Protein AF-A0A528UYZ4-F1 (afdb_monomer_lite)

Secondary structure (DSSP, 8-state):
-TTS--HHHHHHHHHS-SSEEEEEEEE---TTHHHHS---S-EEEEEEEEE-SS-EEEEEEEE-GGGGGG-HHHH-

Sequence (76 aa):
GMSDMTVLDYAMMVEDTHVDTKVIEYRRRGPDSFITGKGQGELIAVALTDKMADGLSMVYSYFNPDFEDRSLGTFM

Structure (mmCIF, N/CA/C/O backbone):
data_AF-A0A528UYZ4-F1
#
_entry.id   AF-A0A528UYZ4-F1
#
loop_
_atom_site.group_PDB
_atom_site.id
_atom_site.type_symbol
_atom_site.label_atom_id
_atom_site.label_alt_id
_atom_site.label_comp_id
_atom_site.label_asym_id
_atom_site.label_entity_id
_atom_site.label_seq_id
_atom_site.pdbx_PDB_ins_code
_atom_site.Cartn_x
_atom_site.Cartn_y
_atom_site.Cartn_z
_atom_site.occupancy
_atom_site.B_iso_or_equiv
_atom_site.auth_seq_id
_atom_site.auth_comp_id
_atom_site.auth_asym_id
_atom_site.auth_atom_id
_atom_site.pdbx_PDB_model_num
ATOM 1 N N . GLY A 1 1 ? -11.573 -7.306 -15.177 1.00 46.09 1 GLY A N 1
ATOM 2 C CA . GLY A 1 1 ? -11.426 -6.340 -14.062 1.00 46.09 1 GLY A CA 1
ATOM 3 C C . GLY A 1 1 ? -10.779 -7.072 -12.906 1.00 46.09 1 GLY A C 1
ATOM 4 O O . GLY A 1 1 ? -10.901 -8.284 -12.898 1.00 46.09 1 GLY A O 1
ATOM 5 N N . MET A 1 2 ? -10.084 -6.390 -11.985 1.00 53.53 2 MET A N 1
ATOM 6 C CA . MET A 1 2 ? -9.179 -6.955 -10.948 1.00 53.53 2 MET A CA 1
ATOM 7 C C . MET A 1 2 ? -9.764 -8.011 -9.975 1.00 53.53 2 MET A C 1
ATOM 9 O O . MET A 1 2 ? -9.131 -8.364 -8.991 1.00 53.53 2 MET A O 1
ATOM 13 N N . SER A 1 3 ? -10.952 -8.543 -10.231 1.00 54.38 3 SER A N 1
ATOM 14 C CA . SER A 1 3 ? -11.517 -9.714 -9.560 1.00 54.38 3 SER A CA 1
ATOM 15 C C . SER A 1 3 ? -10.837 -11.029 -9.977 1.00 54.38 3 SER A C 1
ATOM 17 O O . SER A 1 3 ? -10.929 -12.007 -9.246 1.00 54.38 3 SER A O 1
ATOM 19 N N . ASP A 1 4 ? -10.151 -11.042 -11.129 1.00 61.34 4 ASP A N 1
ATOM 20 C CA . ASP A 1 4 ? -9.622 -12.261 -11.763 1.00 61.34 4 ASP A CA 1
ATOM 21 C C . ASP A 1 4 ? -8.097 -12.460 -11.604 1.00 61.34 4 ASP A C 1
ATOM 23 O O . ASP A 1 4 ? -7.544 -13.386 -12.194 1.00 61.34 4 ASP A O 1
ATOM 27 N N . MET A 1 5 ? -7.388 -11.599 -10.856 1.00 65.44 5 MET A N 1
ATOM 28 C CA . MET A 1 5 ? -5.925 -11.712 -10.717 1.00 65.44 5 MET A CA 1
ATOM 29 C C . MET A 1 5 ? -5.525 -12.850 -9.781 1.00 65.44 5 MET A C 1
ATOM 31 O O . MET A 1 5 ? -5.991 -12.947 -8.644 1.00 65.44 5 MET A O 1
ATOM 35 N N . THR A 1 6 ? -4.605 -13.689 -10.251 1.00 71.75 6 THR A N 1
ATOM 36 C CA . THR A 1 6 ? -4.067 -14.794 -9.464 1.00 71.75 6 THR A CA 1
ATOM 37 C C . THR A 1 6 ? -2.855 -14.353 -8.643 1.00 71.75 6 THR A C 1
ATOM 39 O O . THR A 1 6 ? -2.202 -13.348 -8.925 1.00 71.75 6 THR A O 1
ATOM 42 N N . VAL A 1 7 ? -2.507 -15.144 -7.627 1.00 69.44 7 VAL A N 1
ATOM 43 C CA . VAL A 1 7 ? -1.298 -14.924 -6.812 1.00 69.44 7 VAL A CA 1
ATOM 44 C C . VAL A 1 7 ? -0.023 -14.916 -7.671 1.00 69.44 7 VAL A C 1
ATOM 46 O O . VAL A 1 7 ? 0.916 -14.189 -7.358 1.00 69.44 7 VAL A O 1
ATOM 49 N N . LEU A 1 8 ? 0.005 -15.680 -8.770 1.00 66.38 8 LEU A N 1
ATOM 50 C CA . LEU A 1 8 ? 1.131 -15.696 -9.708 1.00 66.38 8 LEU A CA 1
ATOM 51 C C . LEU A 1 8 ? 1.259 -14.388 -10.495 1.00 66.38 8 LEU A C 1
ATOM 53 O O . LEU A 1 8 ? 2.375 -13.913 -10.679 1.00 66.38 8 LEU A O 1
ATOM 57 N N . ASP A 1 9 ? 0.146 -13.774 -10.900 1.00 69.81 9 ASP A N 1
ATOM 58 C CA . ASP A 1 9 ? 0.176 -12.483 -11.600 1.00 69.81 9 ASP A CA 1
ATOM 59 C C . ASP A 1 9 ? 0.723 -11.376 -10.688 1.00 69.81 9 ASP A C 1
ATOM 61 O O . ASP A 1 9 ? 1.517 -10.541 -11.118 1.00 69.81 9 ASP A O 1
ATOM 65 N N . TYR A 1 10 ? 0.359 -11.413 -9.400 1.00 68.56 10 TYR A N 1
ATOM 66 C CA . TYR A 1 10 ? 0.914 -10.511 -8.390 1.00 68.56 10 TYR A CA 1
ATOM 67 C C . TYR A 1 10 ? 2.416 -10.745 -8.167 1.00 68.56 10 TYR A C 1
ATOM 69 O O . TYR A 1 10 ? 3.180 -9.785 -8.099 1.00 68.56 10 TYR A O 1
ATOM 77 N N . ALA A 1 11 ? 2.858 -12.005 -8.093 1.00 70.06 11 ALA A N 1
ATOM 78 C CA . ALA A 1 11 ? 4.272 -12.338 -7.926 1.00 70.06 11 ALA A CA 1
ATOM 79 C C . ALA A 1 11 ? 5.125 -11.858 -9.113 1.00 70.06 11 ALA A C 1
ATOM 81 O O . ALA A 1 11 ? 6.177 -11.261 -8.899 1.00 70.06 11 ALA A O 1
ATOM 82 N N . MET A 1 12 ? 4.646 -12.027 -10.351 1.00 70.88 12 MET A N 1
ATOM 83 C CA . MET A 1 12 ? 5.359 -11.534 -11.535 1.00 70.88 12 MET A CA 1
ATOM 84 C C . MET A 1 12 ? 5.488 -10.007 -11.551 1.00 70.88 12 MET A C 1
ATOM 86 O O . MET A 1 12 ? 6.532 -9.500 -11.940 1.00 70.88 12 MET A O 1
ATOM 90 N N . MET A 1 13 ? 4.484 -9.262 -11.077 1.00 69.50 13 MET A N 1
ATOM 91 C CA . MET A 1 13 ? 4.599 -7.800 -10.950 1.00 69.50 13 MET A CA 1
ATOM 92 C C . MET A 1 13 ? 5.667 -7.366 -9.939 1.00 69.50 13 MET A C 1
ATOM 94 O O . MET A 1 13 ? 6.254 -6.298 -10.091 1.00 69.50 13 MET A O 1
ATOM 98 N N . VAL A 1 14 ? 5.915 -8.177 -8.907 1.00 64.19 14 VAL A N 1
ATOM 99 C CA . VAL A 1 14 ? 6.957 -7.914 -7.906 1.00 64.19 14 VAL A CA 1
ATOM 100 C C . VAL A 1 14 ? 8.344 -8.306 -8.427 1.00 64.19 14 VAL A C 1
ATOM 102 O O . VAL A 1 14 ? 9.317 -7.615 -8.132 1.00 64.19 14 VAL A O 1
ATOM 105 N N . GLU A 1 15 ? 8.451 -9.405 -9.177 1.00 64.62 15 GLU A N 1
ATOM 106 C CA . GLU A 1 15 ? 9.736 -9.973 -9.611 1.00 64.62 15 GLU A CA 1
ATOM 107 C C . GLU A 1 15 ? 10.246 -9.429 -10.958 1.00 64.62 15 GLU A C 1
ATOM 109 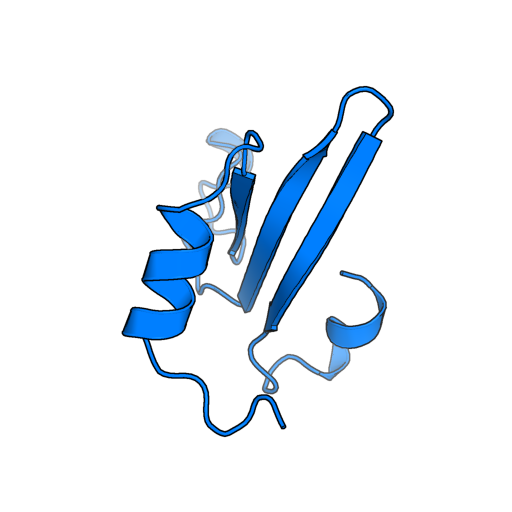O O . GLU A 1 15 ? 11.459 -9.317 -11.132 1.00 64.62 15 GLU A O 1
ATOM 114 N N . ASP A 1 16 ? 9.361 -9.065 -11.894 1.00 60.50 16 ASP A N 1
ATOM 115 C CA . ASP A 1 16 ? 9.711 -8.718 -13.284 1.00 60.50 16 ASP A CA 1
ATOM 116 C C . ASP A 1 16 ? 9.511 -7.224 -13.596 1.00 60.50 16 ASP A C 1
ATOM 118 O O . ASP A 1 16 ? 8.860 -6.818 -14.561 1.00 60.50 16 ASP A O 1
ATOM 122 N N . THR A 1 17 ? 10.067 -6.368 -12.738 1.00 58.78 17 THR A N 1
ATOM 123 C CA . THR A 1 17 ? 10.042 -4.910 -12.897 1.00 58.78 17 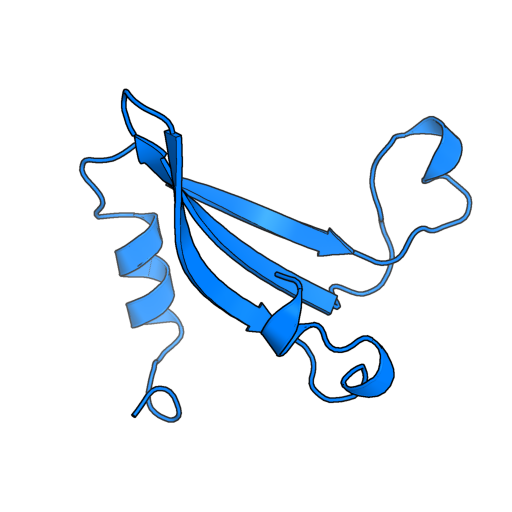THR A CA 1
ATOM 124 C C . THR A 1 17 ? 11.463 -4.364 -13.020 1.00 58.78 17 THR A C 1
ATOM 126 O O . THR A 1 17 ? 12.343 -4.633 -12.206 1.00 58.78 17 THR A O 1
ATOM 129 N N . HIS A 1 18 ? 11.705 -3.569 -14.069 1.00 63.50 18 HIS A N 1
ATOM 130 C CA . HIS A 1 18 ? 12.976 -2.860 -14.287 1.00 63.50 18 HIS A CA 1
ATOM 131 C C . HIS A 1 18 ? 13.129 -1.634 -13.364 1.00 63.50 18 HIS A C 1
ATOM 133 O O . HIS A 1 18 ? 14.092 -0.872 -13.487 1.00 63.50 18 HIS A O 1
ATOM 139 N N . VAL A 1 19 ? 12.162 -1.419 -12.468 1.00 68.88 19 VAL A N 1
ATOM 140 C CA . VAL A 1 19 ? 12.063 -0.285 -11.551 1.00 68.88 19 VAL A CA 1
ATOM 141 C C . VAL A 1 19 ? 12.195 -0.804 -10.116 1.00 68.88 19 VAL A C 1
ATOM 143 O O . VAL A 1 19 ? 11.674 -1.867 -9.785 1.00 68.88 19 VAL A O 1
ATOM 146 N N . ASP A 1 20 ? 12.898 -0.066 -9.246 1.00 78.12 20 ASP A N 1
ATOM 147 C CA . ASP A 1 20 ? 13.021 -0.400 -7.814 1.00 78.12 20 ASP A CA 1
ATOM 148 C C . ASP A 1 20 ? 11.633 -0.350 -7.160 1.00 78.12 20 ASP A C 1
ATOM 150 O O . ASP A 1 20 ? 11.122 0.720 -6.822 1.00 78.12 20 ASP A O 1
ATOM 154 N N . THR A 1 21 ? 11.011 -1.521 -7.045 1.00 83.25 21 THR A N 1
ATOM 155 C CA . THR A 1 21 ? 9.622 -1.686 -6.626 1.00 83.25 21 THR A CA 1
ATOM 156 C C . THR A 1 21 ? 9.576 -2.202 -5.198 1.00 83.25 21 THR A C 1
ATOM 158 O O . THR A 1 21 ? 10.268 -3.152 -4.829 1.00 83.25 21 THR A O 1
ATOM 161 N N . LYS A 1 22 ? 8.758 -1.563 -4.363 1.00 85.75 22 LYS A N 1
ATOM 162 C CA . LYS A 1 22 ? 8.636 -1.873 -2.938 1.00 85.75 22 LYS A CA 1
ATOM 163 C C . LYS A 1 22 ? 7.222 -2.271 -2.580 1.00 85.75 22 LYS A C 1
ATOM 165 O O . LYS A 1 22 ? 6.259 -1.636 -2.996 1.00 85.75 22 LYS A O 1
ATOM 170 N N . VAL A 1 23 ? 7.122 -3.273 -1.717 1.00 88.44 23 VAL A N 1
ATOM 171 C CA . VAL A 1 23 ? 5.872 -3.643 -1.057 1.00 88.44 23 VAL A CA 1
ATOM 172 C C . VAL A 1 23 ? 5.795 -2.904 0.276 1.00 88.44 23 VAL A C 1
ATOM 174 O O . VAL A 1 23 ? 6.663 -3.058 1.138 1.00 88.44 23 VAL A O 1
ATOM 177 N N . ILE A 1 24 ? 4.761 -2.084 0.440 1.00 89.31 24 ILE A N 1
ATOM 178 C CA . ILE A 1 24 ? 4.468 -1.351 1.670 1.00 89.31 24 ILE A CA 1
ATOM 179 C C . ILE A 1 24 ? 3.266 -2.010 2.338 1.00 89.31 24 ILE A C 1
ATOM 181 O O . ILE A 1 24 ? 2.179 -2.058 1.770 1.00 89.31 24 ILE A O 1
ATOM 185 N N . GLU A 1 25 ? 3.461 -2.501 3.560 1.00 90.56 25 GLU A N 1
ATOM 186 C CA . GLU A 1 25 ? 2.414 -3.143 4.353 1.00 90.56 25 GLU A CA 1
ATOM 187 C C . GLU A 1 25 ? 1.848 -2.191 5.412 1.00 90.56 25 GLU A C 1
ATOM 189 O O . GLU A 1 25 ? 2.577 -1.649 6.248 1.00 90.56 25 GLU A O 1
ATOM 194 N N . TYR A 1 26 ? 0.523 -2.063 5.445 1.00 88.56 26 TYR A N 1
ATOM 195 C CA . TYR A 1 26 ? -0.200 -1.336 6.482 1.00 88.56 26 TYR A CA 1
ATOM 196 C C . TYR A 1 26 ? -0.741 -2.330 7.506 1.00 88.56 26 TYR A C 1
ATOM 198 O O . TYR A 1 26 ? -1.742 -3.011 7.279 1.00 88.56 26 TYR A O 1
ATOM 206 N N . ARG A 1 27 ? -0.067 -2.416 8.655 1.00 89.12 27 ARG A N 1
ATOM 207 C CA . ARG A 1 27 ? -0.431 -3.320 9.755 1.00 89.12 27 ARG A CA 1
ATOM 208 C C . ARG A 1 27 ? -0.949 -2.571 10.968 1.00 89.12 27 ARG A C 1
ATOM 210 O O . ARG A 1 27 ? -0.492 -1.467 11.279 1.00 89.12 27 ARG A O 1
ATOM 217 N N . ARG A 1 28 ? -1.851 -3.204 11.723 1.00 88.06 28 ARG A N 1
ATOM 218 C CA . ARG A 1 28 ? -2.274 -2.670 13.022 1.00 88.06 28 ARG A CA 1
ATOM 219 C C . ARG A 1 28 ? -1.099 -2.548 13.981 1.00 88.06 28 ARG A C 1
ATOM 221 O O . ARG A 1 28 ? -0.266 -3.448 14.114 1.00 88.06 28 ARG A O 1
ATOM 228 N N . ARG A 1 29 ? -1.072 -1.417 14.687 1.00 86.25 29 ARG A N 1
ATOM 229 C CA . ARG A 1 29 ? -0.157 -1.211 15.805 1.00 86.25 29 ARG A CA 1
ATOM 230 C C . ARG A 1 29 ? -0.523 -2.172 16.932 1.00 86.25 29 ARG A C 1
ATOM 232 O O . ARG A 1 29 ? -1.684 -2.248 17.324 1.00 86.25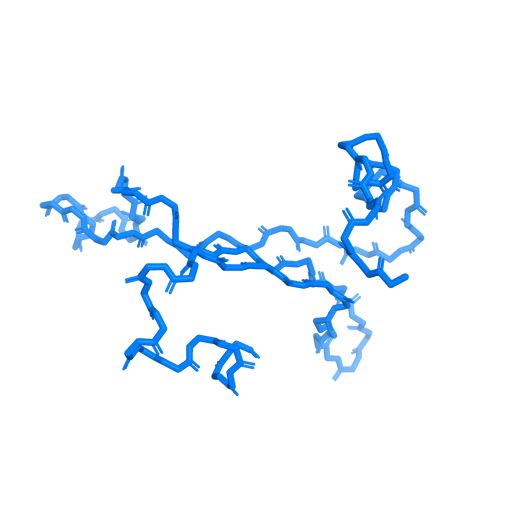 29 ARG A O 1
ATOM 239 N N . GLY A 1 30 ? 0.476 -2.895 17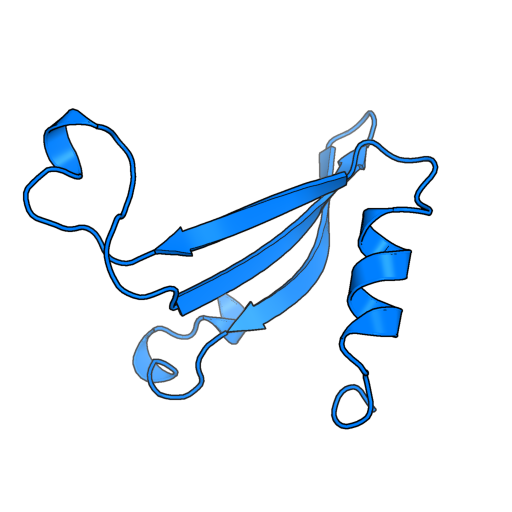.418 1.00 83.44 30 GLY A N 1
ATOM 240 C CA . GLY A 1 30 ? 0.417 -3.679 18.643 1.00 83.44 30 GLY A CA 1
ATOM 241 C C . GLY A 1 30 ? 1.109 -2.949 19.800 1.00 83.44 30 GLY A C 1
ATOM 242 O O . GLY A 1 30 ? 1.622 -1.842 19.607 1.00 83.44 30 GLY A O 1
ATOM 243 N N . PRO A 1 31 ? 1.161 -3.568 20.990 1.00 83.31 31 PRO A N 1
ATOM 244 C CA . PRO A 1 31 ? 1.793 -2.987 22.178 1.00 83.31 31 PRO A CA 1
ATOM 245 C C . PRO A 1 31 ? 3.236 -2.525 21.927 1.00 83.31 31 PRO A C 1
ATOM 247 O O . PRO A 1 31 ? 3.607 -1.409 22.284 1.00 83.31 31 PRO A O 1
ATOM 250 N N . ASP A 1 32 ? 4.012 -3.330 21.198 1.00 83.94 32 ASP A N 1
ATOM 251 C CA . ASP A 1 32 ? 5.432 -3.069 20.937 1.00 83.94 32 ASP A CA 1
ATOM 252 C C . ASP A 1 32 ? 5.681 -2.156 19.727 1.00 83.94 32 ASP A C 1
ATOM 254 O O . ASP A 1 32 ? 6.824 -1.805 19.420 1.00 83.94 32 ASP A O 1
ATOM 258 N N . SER A 1 33 ? 4.632 -1.739 19.009 1.00 85.00 33 SER A N 1
ATOM 259 C CA . SER A 1 33 ? 4.780 -0.898 17.815 1.00 85.00 33 SER A CA 1
ATOM 260 C C . SER A 1 33 ? 5.335 0.486 18.130 1.00 85.00 33 SER A C 1
ATOM 262 O O . SER A 1 33 ? 5.990 1.082 17.279 1.00 85.00 33 SER A O 1
ATOM 264 N N . PHE A 1 34 ? 5.117 0.987 19.348 1.00 78.19 34 PHE A N 1
ATOM 265 C CA . PHE A 1 34 ? 5.694 2.254 19.801 1.00 78.19 34 PHE A CA 1
ATOM 266 C C . PHE A 1 34 ? 7.216 2.186 19.974 1.00 78.19 34 PHE A C 1
ATOM 268 O O . PHE A 1 34 ? 7.885 3.203 19.834 1.00 78.19 34 PHE A O 1
ATOM 275 N N . ILE A 1 35 ? 7.757 0.997 20.247 1.00 85.31 35 ILE A N 1
ATOM 276 C CA . ILE A 1 35 ? 9.190 0.775 20.476 1.00 85.31 35 ILE A CA 1
ATOM 277 C C . ILE A 1 35 ? 9.876 0.357 19.173 1.00 85.31 35 ILE A C 1
ATOM 279 O O . ILE A 1 35 ? 10.955 0.837 18.842 1.00 85.31 35 ILE A O 1
ATOM 283 N N . THR A 1 36 ? 9.242 -0.536 18.414 1.00 84.00 36 THR A N 1
ATOM 284 C CA . THR A 1 36 ? 9.831 -1.142 17.209 1.00 84.00 36 THR A CA 1
ATOM 285 C C . THR A 1 36 ? 9.569 -0.347 15.931 1.00 84.00 36 THR A C 1
ATOM 287 O O . THR A 1 36 ? 10.181 -0.626 14.901 1.00 84.00 36 THR A O 1
ATOM 290 N N . GLY A 1 37 ? 8.620 0.595 15.960 1.00 80.44 37 GLY A N 1
ATOM 291 C CA . GLY A 1 37 ? 8.139 1.308 14.775 1.00 80.44 37 GLY A CA 1
ATOM 292 C C . GLY A 1 37 ? 7.371 0.428 13.781 1.00 80.44 37 GLY A C 1
ATOM 293 O O . GLY A 1 37 ? 6.964 0.918 12.731 1.00 80.44 37 GLY A O 1
ATOM 294 N N . LYS A 1 38 ? 7.153 -0.860 14.088 1.00 79.31 38 LYS A N 1
ATOM 295 C CA . LYS A 1 38 ? 6.497 -1.829 13.200 1.00 79.31 38 LYS A CA 1
ATOM 296 C C . LYS A 1 38 ? 5.174 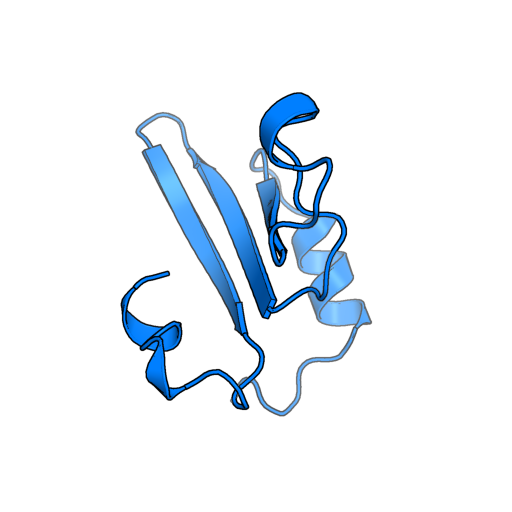-2.307 13.788 1.00 79.31 38 LYS A C 1
ATOM 298 O O . LYS A 1 38 ? 5.085 -2.643 14.969 1.00 79.31 38 LYS A O 1
ATOM 303 N N . GLY A 1 39 ? 4.136 -2.359 12.957 1.00 80.12 39 GLY A N 1
ATOM 304 C CA . GLY A 1 39 ? 2.893 -3.056 13.286 1.00 80.12 39 GLY A CA 1
ATOM 305 C C . GLY A 1 39 ? 3.102 -4.566 13.197 1.00 80.12 39 GLY A C 1
ATOM 306 O O . GLY A 1 39 ? 3.528 -5.046 12.153 1.00 80.12 39 GLY A O 1
ATOM 307 N N . GLN A 1 40 ? 2.817 -5.308 14.267 1.00 80.31 40 GLN A N 1
ATOM 308 C CA . GLN A 1 40 ? 2.754 -6.780 14.229 1.00 80.31 40 GLN A CA 1
ATOM 309 C C . GLN A 1 40 ? 1.315 -7.308 14.200 1.00 80.31 40 GLN A C 1
ATOM 311 O O . GLN A 1 40 ? 1.098 -8.515 14.159 1.00 80.31 40 GLN A O 1
ATOM 316 N N . GLY A 1 41 ? 0.327 -6.412 14.246 1.00 82.00 41 GLY A N 1
ATOM 317 C CA . GLY A 1 41 ? -1.073 -6.789 14.153 1.00 82.00 41 GLY A CA 1
ATOM 318 C C . GLY A 1 41 ? -1.484 -7.183 12.736 1.00 82.00 41 GLY A C 1
ATOM 319 O O . GLY A 1 41 ? -0.668 -7.296 11.816 1.00 82.00 41 GLY A O 1
ATOM 320 N N . GLU A 1 42 ? -2.791 -7.362 12.582 1.00 86.44 42 GLU A N 1
ATOM 321 C CA . GLU A 1 42 ? -3.444 -7.707 11.323 1.00 86.44 42 GLU A CA 1
ATOM 322 C C . GLU A 1 42 ? -2.986 -6.814 10.157 1.00 86.44 42 GLU A C 1
ATOM 324 O O . GLU A 1 42 ? -2.834 -5.594 10.316 1.00 86.44 42 GLU A O 1
ATOM 329 N N . LEU A 1 43 ? -2.756 -7.442 8.998 1.00 86.81 43 LEU A N 1
ATOM 330 C CA . LEU A 1 43 ? -2.475 -6.764 7.737 1.00 86.81 43 LEU A CA 1
ATOM 331 C C . LEU A 1 43 ? -3.783 -6.209 7.180 1.00 86.81 43 LEU A C 1
ATOM 333 O O . LEU A 1 43 ? -4.700 -6.963 6.874 1.00 86.81 43 LEU A O 1
ATOM 337 N N . ILE A 1 44 ? -3.861 -4.888 7.065 1.00 90.19 44 ILE A N 1
ATOM 338 C CA . ILE A 1 44 ? -5.081 -4.198 6.649 1.00 90.19 44 ILE A CA 1
ATOM 339 C C . ILE A 1 44 ? -5.023 -3.823 5.173 1.00 90.19 44 ILE A C 1
ATOM 341 O O . ILE A 1 44 ? -6.049 -3.829 4.502 1.00 90.19 44 ILE A O 1
ATOM 345 N N . ALA A 1 45 ? -3.844 -3.463 4.672 1.00 88.31 45 ALA A N 1
ATOM 346 C CA . ALA A 1 45 ? -3.670 -3.084 3.283 1.00 88.31 45 ALA A CA 1
ATOM 347 C C . ALA A 1 45 ? -2.223 -3.244 2.830 1.00 88.31 45 ALA A C 1
ATOM 349 O O . ALA A 1 45 ? -1.303 -3.308 3.652 1.00 88.31 45 ALA A O 1
ATOM 350 N N . VAL A 1 46 ? -2.036 -3.277 1.517 1.00 89.69 46 VAL A N 1
ATOM 351 C CA . VAL A 1 46 ? -0.731 -3.347 0.867 1.00 89.69 46 VAL A CA 1
ATOM 352 C C . VAL A 1 46 ? -0.718 -2.428 -0.344 1.00 89.69 46 VAL A C 1
ATOM 354 O O . VAL A 1 46 ? -1.689 -2.382 -1.098 1.00 89.69 46 VAL A O 1
ATOM 357 N N . ALA A 1 47 ? 0.405 -1.746 -0.544 1.00 89.94 47 ALA A N 1
ATOM 358 C CA . ALA A 1 47 ? 0.701 -0.988 -1.750 1.00 89.94 47 ALA A CA 1
ATOM 359 C C . ALA A 1 47 ? 1.984 -1.510 -2.407 1.00 89.94 47 ALA A C 1
ATOM 361 O O . ALA A 1 47 ? 2.995 -1.729 -1.736 1.00 89.94 47 ALA A O 1
ATOM 362 N N . LEU A 1 48 ? 1.939 -1.687 -3.723 1.00 88.75 48 LEU A N 1
ATOM 363 C CA . LEU A 1 48 ? 3.100 -1.863 -4.578 1.00 88.75 48 LEU A CA 1
ATOM 364 C C . LEU A 1 48 ? 3.497 -0.483 -5.101 1.00 88.75 48 LEU A C 1
ATOM 366 O O . LEU A 1 48 ? 2.690 0.220 -5.715 1.00 88.75 48 LEU A O 1
ATOM 370 N N . THR A 1 49 ? 4.710 -0.060 -4.771 1.00 87.00 49 THR A N 1
ATOM 371 C CA . THR A 1 49 ? 5.199 1.289 -5.042 1.00 87.00 49 THR A CA 1
ATOM 372 C C . THR A 1 49 ? 6.495 1.241 -5.823 1.00 87.00 49 THR A C 1
ATOM 374 O O . THR A 1 49 ? 7.507 0.747 -5.325 1.00 87.00 49 THR A O 1
ATOM 377 N N . ASP A 1 50 ? 6.475 1.847 -6.997 1.00 88.00 50 ASP A N 1
ATOM 378 C CA . ASP A 1 50 ? 7.634 2.000 -7.856 1.00 88.00 50 ASP A CA 1
ATOM 379 C C . ASP A 1 50 ? 8.380 3.270 -7.458 1.00 88.00 50 ASP A C 1
ATOM 381 O O . ASP A 1 50 ? 7.806 4.363 -7.363 1.00 88.00 50 ASP A O 1
ATOM 385 N N . LYS A 1 51 ? 9.683 3.139 -7.220 1.00 83.56 51 LYS A N 1
ATOM 386 C CA . LYS A 1 51 ? 10.558 4.278 -6.985 1.00 83.56 51 LYS A CA 1
ATOM 387 C C . LYS A 1 51 ? 11.103 4.787 -8.313 1.00 83.56 51 LYS A C 1
ATOM 389 O O . LYS A 1 51 ? 11.953 4.160 -8.943 1.00 83.56 51 LYS A O 1
ATOM 394 N N . MET A 1 52 ? 10.641 5.967 -8.697 1.00 84.75 52 MET A N 1
ATOM 395 C CA . MET A 1 52 ? 11.077 6.680 -9.891 1.00 84.75 52 MET A CA 1
ATOM 396 C C . MET A 1 52 ? 12.128 7.737 -9.517 1.00 84.75 52 MET A C 1
ATOM 398 O O . MET A 1 52 ? 12.376 8.013 -8.340 1.00 84.75 52 MET A O 1
ATOM 402 N N . ALA A 1 53 ? 12.798 8.319 -10.513 1.00 82.81 53 ALA A N 1
ATOM 403 C CA . ALA A 1 53 ? 13.842 9.322 -10.274 1.00 82.81 53 ALA A CA 1
ATOM 404 C C . ALA A 1 53 ? 13.299 10.614 -9.632 1.00 82.81 53 ALA A C 1
ATOM 406 O O . ALA A 1 53 ? 14.029 11.316 -8.934 1.00 82.81 53 ALA A O 1
ATOM 407 N N . ASP A 1 54 ? 12.026 10.913 -9.870 1.00 86.81 54 ASP A N 1
ATOM 408 C CA . ASP A 1 54 ? 11.322 12.134 -9.486 1.00 86.81 54 ASP A CA 1
ATOM 409 C C . ASP A 1 54 ? 10.253 11.916 -8.404 1.00 86.81 54 ASP A C 1
ATOM 411 O O . ASP A 1 54 ? 9.669 12.886 -7.920 1.00 86.81 54 ASP A O 1
ATOM 415 N N . GLY A 1 55 ? 10.013 10.675 -7.972 1.00 85.81 55 GLY A N 1
ATOM 416 C CA . GLY A 1 55 ? 8.981 10.402 -6.981 1.00 85.81 55 GLY A CA 1
ATOM 417 C C . GLY A 1 55 ? 8.681 8.929 -6.739 1.00 85.81 55 GLY A C 1
ATOM 418 O O . GLY A 1 55 ? 9.430 8.031 -7.124 1.00 85.81 55 GLY A O 1
ATOM 419 N N . LEU A 1 56 ? 7.568 8.699 -6.048 1.00 86.12 56 LEU A N 1
ATOM 420 C CA . LEU A 1 56 ? 7.007 7.379 -5.790 1.00 86.12 56 LEU A CA 1
ATOM 421 C C . LEU A 1 56 ? 5.690 7.257 -6.552 1.00 86.12 56 LEU A C 1
ATOM 423 O O . LEU A 1 56 ? 4.860 8.162 -6.482 1.00 86.12 56 LEU A O 1
ATOM 427 N N . SER A 1 57 ? 5.501 6.138 -7.243 1.00 85.50 57 SER A N 1
ATOM 428 C CA . SER A 1 57 ? 4.260 5.819 -7.942 1.00 85.50 57 SER A CA 1
ATOM 429 C C . SER A 1 57 ? 3.623 4.595 -7.301 1.00 85.50 57 SER A C 1
ATOM 431 O O . SER A 1 57 ? 4.235 3.530 -7.260 1.00 85.50 57 SER A O 1
ATOM 433 N N . MET A 1 58 ? 2.404 4.734 -6.782 1.00 85.19 58 MET A N 1
ATOM 434 C CA . MET A 1 58 ? 1.631 3.581 -6.328 1.00 85.19 58 MET A CA 1
ATOM 435 C C . MET A 1 58 ? 0.928 2.964 -7.535 1.00 85.19 58 MET A C 1
ATOM 437 O O . MET A 1 58 ? -0.025 3.530 -8.063 1.00 85.19 58 MET A O 1
ATOM 441 N N . VAL A 1 59 ? 1.423 1.814 -7.980 1.00 85.44 59 VAL A N 1
ATOM 442 C CA . VAL A 1 59 ? 0.950 1.158 -9.208 1.00 85.44 59 VAL A CA 1
ATOM 443 C C . VAL A 1 59 ? -0.139 0.127 -8.935 1.00 85.44 59 VAL A C 1
ATOM 445 O O . VAL A 1 59 ? -0.964 -0.153 -9.801 1.00 85.44 59 VAL A O 1
ATOM 448 N N . TYR A 1 60 ? -0.165 -0.417 -7.718 1.00 82.62 60 TYR A N 1
ATOM 449 C CA . TYR A 1 60 ? -1.164 -1.385 -7.291 1.00 82.62 60 TYR A CA 1
ATOM 450 C C . TYR A 1 60 ? -1.385 -1.291 -5.784 1.00 82.62 60 TYR A C 1
ATOM 452 O O . TYR A 1 60 ? -0.431 -1.137 -5.023 1.00 82.62 60 TYR A O 1
ATOM 460 N N . SER A 1 61 ? -2.627 -1.422 -5.330 1.00 84.19 61 SER A N 1
ATOM 461 C CA . SER A 1 61 ? -2.939 -1.531 -3.909 1.00 84.19 61 SER A CA 1
ATOM 462 C C . SER A 1 61 ? -4.193 -2.363 -3.682 1.00 84.19 61 SER A C 1
ATOM 464 O O . SER A 1 61 ? -5.070 -2.464 -4.539 1.00 84.19 61 SER A O 1
ATOM 466 N N . TYR A 1 62 ? -4.263 -2.992 -2.515 1.00 85.56 62 TYR A N 1
ATOM 467 C CA . TYR A 1 62 ? -5.459 -3.677 -2.043 1.00 85.56 62 TYR A CA 1
ATOM 468 C C . TYR A 1 62 ? -5.599 -3.497 -0.536 1.00 85.56 62 TYR A C 1
ATOM 470 O O . TYR A 1 62 ? -4.623 -3.259 0.180 1.00 85.56 62 TYR A O 1
ATOM 478 N N . PHE A 1 63 ? -6.826 -3.615 -0.047 1.00 86.19 63 PHE A N 1
ATOM 479 C CA . PHE A 1 63 ? -7.150 -3.458 1.363 1.00 86.19 63 PHE A CA 1
ATOM 480 C C . PHE A 1 63 ? -8.244 -4.423 1.788 1.00 86.19 63 PHE A C 1
ATOM 482 O O . PHE A 1 63 ? -8.997 -4.932 0.960 1.00 86.19 63 PHE A O 1
ATOM 489 N N . ASN A 1 64 ? -8.323 -4.666 3.092 1.00 84.69 64 ASN A N 1
ATOM 490 C CA . ASN A 1 64 ? -9.403 -5.430 3.684 1.00 84.69 64 ASN A CA 1
ATOM 491 C C . ASN A 1 64 ? -10.677 -4.546 3.743 1.00 84.69 64 ASN A C 1
ATOM 493 O O . ASN A 1 64 ? -10.665 -3.524 4.443 1.00 84.69 64 ASN A O 1
ATOM 497 N N . PRO A 1 65 ? -11.759 -4.912 3.020 1.00 81.50 65 PRO A N 1
ATOM 498 C CA . PRO A 1 65 ? -12.996 -4.132 2.950 1.00 81.50 65 PRO A CA 1
ATOM 499 C C . PRO A 1 65 ? -13.737 -4.043 4.289 1.00 81.50 65 PRO A C 1
ATOM 501 O O . PRO A 1 65 ? -14.480 -3.091 4.498 1.00 81.50 65 PRO A O 1
ATOM 504 N N . ASP A 1 66 ? -13.468 -4.935 5.247 1.00 84.06 66 ASP A N 1
ATOM 505 C CA . ASP A 1 66 ? -14.030 -4.845 6.604 1.00 84.06 66 ASP A CA 1
ATOM 506 C C . ASP A 1 66 ? -13.574 -3.571 7.349 1.00 84.06 66 ASP A C 1
ATOM 508 O O . ASP A 1 66 ? -14.108 -3.220 8.402 1.00 84.06 66 ASP A O 1
ATOM 512 N N . PHE A 1 67 ? -12.582 -2.853 6.806 1.00 80.81 67 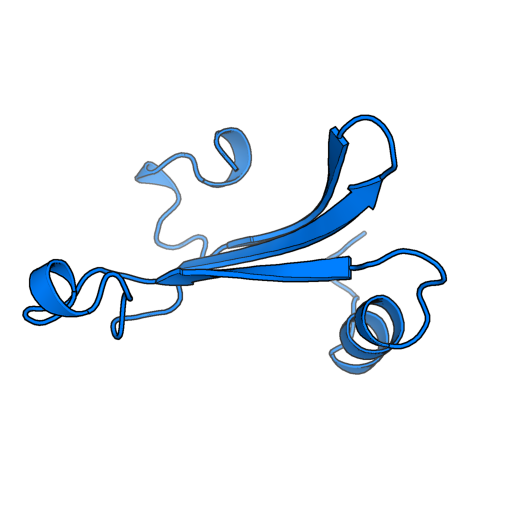PHE A N 1
ATOM 513 C CA . PHE A 1 67 ? -12.118 -1.556 7.295 1.00 80.81 67 PHE A CA 1
ATOM 514 C C . PHE A 1 67 ? -12.512 -0.376 6.384 1.00 80.81 67 PHE A C 1
ATOM 516 O O . PHE A 1 67 ? -11.839 0.657 6.414 1.00 80.81 67 PHE A O 1
ATOM 523 N N . GLU A 1 68 ? -13.590 -0.484 5.599 1.00 73.69 68 GLU A N 1
ATOM 524 C CA . GLU A 1 68 ? -14.068 0.572 4.686 1.00 73.69 68 GLU A CA 1
ATOM 525 C C . GLU A 1 68 ? -14.336 1.920 5.385 1.00 73.69 68 GLU A C 1
ATOM 527 O O . GLU A 1 68 ? -14.030 2.968 4.819 1.00 73.69 68 GLU A O 1
ATOM 532 N N . ASP A 1 69 ? -14.757 1.919 6.658 1.00 80.31 69 ASP A N 1
ATOM 533 C CA . ASP A 1 69 ? -14.965 3.132 7.477 1.00 80.31 69 ASP A CA 1
ATOM 534 C C . ASP A 1 69 ? -13.713 4.023 7.604 1.00 80.31 69 ASP A C 1
ATOM 536 O O . ASP A 1 69 ? -13.784 5.192 7.986 1.00 80.31 69 ASP A O 1
ATOM 540 N N . ARG A 1 70 ? -12.531 3.473 7.311 1.00 79.06 70 ARG A N 1
ATOM 541 C CA . ARG A 1 70 ? -11.252 4.198 7.291 1.00 79.06 70 ARG A CA 1
ATOM 542 C C . ARG A 1 70 ? -10.982 4.878 5.944 1.00 79.06 70 ARG A C 1
ATOM 544 O O . ARG A 1 70 ? -9.956 5.537 5.811 1.00 79.06 70 ARG A O 1
ATOM 551 N N . SER A 1 71 ? -11.867 4.693 4.959 1.00 80.19 71 SER A N 1
ATOM 552 C CA . SER A 1 71 ? -11.754 5.199 3.586 1.00 80.19 71 SER A CA 1
ATOM 553 C C . SER A 1 71 ? -10.410 4.854 2.934 1.00 80.19 71 SER A C 1
ATOM 555 O O . SER A 1 71 ? -9.819 5.665 2.224 1.00 80.19 71 SER A O 1
ATOM 557 N N . LEU A 1 72 ? -9.909 3.640 3.187 1.00 79.62 72 LEU A N 1
ATOM 558 C CA . LEU A 1 72 ? -8.588 3.204 2.725 1.00 79.62 72 LEU A CA 1
ATOM 559 C C . LEU A 1 72 ? -8.452 3.242 1.202 1.00 79.62 72 LEU A C 1
ATOM 561 O O . LEU A 1 72 ? -7.391 3.598 0.711 1.00 79.62 72 LEU A O 1
ATOM 565 N N . GLY A 1 73 ? -9.530 2.957 0.468 1.00 73.75 73 GLY A N 1
ATOM 566 C CA . GLY A 1 73 ? -9.544 3.068 -0.992 1.00 73.75 73 GLY A CA 1
ATOM 567 C C . GLY A 1 73 ? -9.389 4.498 -1.530 1.00 73.75 73 GLY A C 1
ATOM 568 O O . GLY A 1 73 ? -9.092 4.658 -2.706 1.00 73.75 73 GLY A O 1
ATOM 569 N N . THR A 1 74 ? -9.576 5.523 -0.691 1.00 78.12 74 THR A N 1
ATOM 570 C CA . THR A 1 74 ? -9.414 6.942 -1.062 1.00 78.12 74 THR A CA 1
ATOM 571 C C . THR A 1 74 ? -8.099 7.530 -0.552 1.00 78.12 74 THR A C 1
ATOM 573 O O . THR A 1 74 ? -7.570 8.458 -1.156 1.00 78.12 74 THR A O 1
ATOM 576 N N . PHE A 1 75 ? -7.609 7.052 0.596 1.00 79.62 75 PHE A N 1
ATOM 577 C CA . PHE A 1 75 ? -6.479 7.661 1.310 1.00 79.62 75 PHE A CA 1
ATOM 578 C C . PHE A 1 75 ? -5.148 6.921 1.173 1.00 79.62 75 PHE A C 1
ATOM 580 O O . PHE A 1 75 ? -4.145 7.426 1.681 1.00 79.62 75 PHE A O 1
ATOM 587 N N . MET A 1 76 ? -5.132 5.740 0.556 1.00 68.38 76 MET A N 1
ATOM 588 C CA . MET A 1 76 ? -3.880 5.119 0.124 1.00 68.38 76 MET A CA 1
ATOM 589 C C . MET A 1 76 ? -3.412 5.687 -1.204 1.00 68.38 76 MET A C 1
ATOM 591 O O . MET A 1 76 ? -4.265 5.876 -2.096 1.00 68.38 76 MET A O 1
#

Radius of gyration: 14.17 Å; chains: 1; bounding box: 29×28×36 Å

pLDDT: mean 78.87, std 9.94, range [46.09, 90.56]

Foldseek 3Di:
DVVPDDPVNVVCVVVVDPFPKDKDWDADQDPCCVPVVDHPHDTFKIFIWTDDPVGIDGPDMDGDCVVCVVVVVPVD